Protein AF-A0A848R892-F1 (afdb_monomer)

Sequence (117 aa):
MYKIIQCGCEIIWEPQDRNLGFKIVEEVTGKKGTVDNPVLVTEEEREEIHRLYAERNNDPVEKPKEEVEPNKIEKELEEFKIQSAMAQAEIYEKLESDKLILMSALAESFEANLGGI

Secondary structure (DSSP, 8-state):
-EEEEEETTEEEEEES-TTHHHHHHHHHHSS---SSSPPP--HHHHHHHHHHHHHHTT-------------HHHHHHHHHHHHHHHHHHHHHHHHHHHHHHHHHHHHHHHHHHHS--

pLDDT: mean 76.35, std 14.81, range [42.06, 92.75]

Organism: NCBI:txid2731255

Structure (mmCIF, N/CA/C/O backbone):
data_AF-A0A848R892-F1
#
_entry.id   AF-A0A848R892-F1
#
loop_
_atom_site.group_PDB
_atom_site.id
_atom_site.type_symbol
_atom_site.label_atom_id
_atom_site.label_alt_id
_atom_site.label_comp_id
_atom_site.label_asym_id
_atom_site.label_entity_id
_atom_site.label_seq_id
_atom_site.pdbx_PDB_ins_code
_atom_site.Cartn_x
_atom_site.Cartn_y
_atom_site.Cartn_z
_atom_site.occupancy
_atom_site.B_iso_or_equiv
_atom_site.auth_seq_id
_atom_site.auth_comp_id
_atom_site.auth_asym_id
_atom_site.auth_atom_id
_atom_site.pdbx_PDB_model_num
ATOM 1 N N . MET A 1 1 ? -10.822 -10.456 13.494 1.00 52.94 1 MET A N 1
ATOM 2 C CA . MET A 1 1 ? -11.207 -11.882 13.729 1.00 52.94 1 MET A CA 1
ATOM 3 C C . MET A 1 1 ? -12.602 -12.211 13.152 1.00 52.94 1 MET A C 1
ATOM 5 O O . MET A 1 1 ? -13.524 -11.417 13.316 1.00 52.94 1 MET A O 1
ATOM 9 N N . TYR A 1 2 ? -12.781 -13.363 12.481 1.00 56.62 2 TYR A N 1
ATOM 10 C CA . TYR A 1 2 ? -14.055 -13.783 11.859 1.00 56.62 2 TYR A CA 1
ATOM 11 C C . TYR A 1 2 ? -14.762 -14.880 12.673 1.00 56.62 2 TYR A C 1
ATOM 13 O O . TYR A 1 2 ? -14.120 -15.786 13.201 1.00 56.62 2 TYR A O 1
ATOM 21 N N . LYS A 1 3 ? -16.092 -14.827 12.761 1.00 55.47 3 LYS A N 1
ATOM 22 C CA . LYS A 1 3 ? -16.940 -15.930 13.207 1.00 55.47 3 LYS A CA 1
ATOM 23 C C . LYS A 1 3 ? -17.148 -16.885 12.036 1.00 55.47 3 LYS A C 1
ATOM 25 O O . LYS A 1 3 ? -17.589 -16.470 10.967 1.00 55.47 3 LYS A O 1
ATOM 30 N N . ILE A 1 4 ? -16.847 -18.158 12.266 1.00 61.09 4 ILE A N 1
ATOM 31 C CA . ILE A 1 4 ? -17.140 -19.236 11.325 1.00 61.09 4 ILE A CA 1
ATOM 32 C C . ILE A 1 4 ? -18.572 -19.695 11.593 1.00 61.09 4 ILE A C 1
ATOM 34 O O . ILE A 1 4 ? -18.877 -20.181 12.684 1.00 61.09 4 ILE A O 1
ATOM 38 N N . ILE A 1 5 ? -19.455 -19.516 10.616 1.00 64.44 5 ILE A N 1
ATOM 39 C CA . ILE A 1 5 ? -20.822 -20.033 10.655 1.00 64.44 5 ILE A CA 1
ATOM 40 C C . ILE A 1 5 ? -20.914 -21.132 9.605 1.00 64.44 5 ILE A C 1
ATOM 42 O O . ILE A 1 5 ? -20.732 -20.879 8.417 1.00 64.44 5 ILE A O 1
ATOM 46 N N . GLN A 1 6 ? -21.189 -22.356 10.048 1.00 52.03 6 GLN A N 1
ATOM 47 C CA . GLN A 1 6 ? -21.447 -23.473 9.150 1.00 52.03 6 GLN A CA 1
ATOM 48 C C . GLN A 1 6 ? -22.959 -23.602 8.943 1.00 52.03 6 GLN A C 1
ATOM 50 O O . GLN A 1 6 ? -23.696 -23.868 9.893 1.00 52.03 6 GLN A O 1
ATOM 55 N N . CYS A 1 7 ? -23.425 -23.397 7.711 1.00 60.75 7 CYS A N 1
ATOM 56 C CA . CYS A 1 7 ? -24.819 -23.598 7.319 1.00 60.75 7 CYS A CA 1
ATOM 57 C C . CYS A 1 7 ? -24.857 -24.668 6.220 1.00 60.75 7 CYS A C 1
ATOM 59 O O . CYS A 1 7 ? -24.504 -24.414 5.071 1.00 60.75 7 CYS A O 1
ATOM 61 N N . GLY A 1 8 ? -25.206 -25.907 6.577 1.00 74.88 8 GLY A N 1
ATOM 62 C CA . GLY A 1 8 ? -25.131 -27.034 5.640 1.00 74.88 8 GLY A CA 1
ATOM 63 C C . GLY A 1 8 ? -23.691 -27.326 5.188 1.00 74.88 8 GLY A C 1
ATOM 64 O O . GLY A 1 8 ? -22.824 -27.601 6.020 1.00 74.88 8 GLY A O 1
ATOM 65 N N . CYS A 1 9 ? -23.445 -27.286 3.873 1.00 75.81 9 CYS A N 1
ATOM 66 C CA . CYS A 1 9 ? -22.122 -27.483 3.261 1.00 75.81 9 CYS A CA 1
ATOM 67 C C . CYS A 1 9 ? -21.312 -26.181 3.108 1.00 75.81 9 CYS A C 1
ATOM 69 O O . CYS A 1 9 ? -20.196 -26.223 2.593 1.00 75.81 9 CYS A O 1
ATOM 71 N N . GLU A 1 10 ? -21.855 -25.036 3.525 1.00 53.06 10 GLU A N 1
ATOM 72 C CA . GLU A 1 10 ? -21.235 -23.724 3.337 1.00 53.06 10 GLU A CA 1
ATOM 73 C C . GLU A 1 10 ? -20.553 -23.245 4.625 1.00 53.06 10 GLU A C 1
ATOM 75 O O . GLU A 1 10 ? -21.110 -23.343 5.724 1.00 53.06 10 GLU A O 1
ATOM 80 N N . 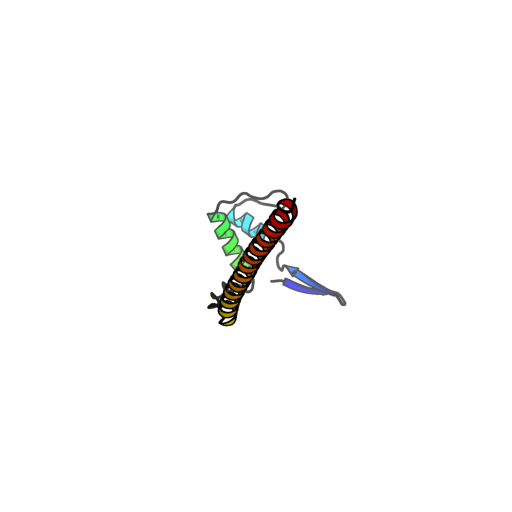ILE A 1 11 ? -19.335 -22.716 4.477 1.00 64.50 11 ILE A N 1
ATOM 81 C CA . ILE A 1 11 ? -18.572 -22.060 5.542 1.00 64.50 11 ILE A CA 1
ATOM 82 C C . ILE A 1 11 ? -18.609 -20.557 5.277 1.00 64.50 11 ILE A C 1
ATOM 84 O O . ILE A 1 11 ? -18.017 -20.078 4.309 1.00 64.50 11 ILE A O 1
ATOM 88 N N . ILE A 1 12 ? -19.296 -19.817 6.144 1.00 62.84 12 ILE A N 1
ATOM 89 C CA . ILE A 1 12 ? -19.421 -18.362 6.060 1.00 62.84 12 ILE A CA 1
ATOM 90 C C . ILE A 1 12 ? -18.482 -17.731 7.088 1.00 62.84 12 ILE A C 1
ATOM 92 O O . ILE A 1 12 ? -18.510 -18.079 8.271 1.00 62.84 12 ILE A O 1
ATOM 96 N N . TRP A 1 13 ? -17.660 -16.791 6.624 1.00 57.78 13 TRP A N 1
ATOM 97 C CA . TRP A 1 13 ? -16.746 -16.002 7.444 1.00 57.78 13 TRP A CA 1
ATOM 98 C C . TRP A 1 13 ? -17.364 -14.624 7.675 1.00 57.78 13 TRP A C 1
ATOM 100 O O . TRP A 1 13 ? -17.440 -13.817 6.752 1.00 57.78 13 TRP A O 1
ATOM 110 N N . GLU A 1 14 ? -17.819 -14.338 8.893 1.00 57.28 14 GLU A N 1
ATOM 111 C CA . GLU A 1 14 ? -18.404 -13.033 9.224 1.00 57.28 14 GLU A CA 1
ATOM 112 C C . GLU A 1 14 ? -17.522 -12.261 10.208 1.00 57.28 14 GLU A C 1
ATOM 114 O O . GLU A 1 14 ? -17.047 -12.856 11.171 1.00 57.28 14 GLU A O 1
ATOM 119 N N . PRO A 1 15 ? -17.296 -10.947 10.035 1.00 61.31 15 PRO A N 1
ATOM 120 C CA . PRO A 1 15 ? -16.625 -10.144 11.056 1.00 61.31 15 PRO A CA 1
ATOM 121 C C . PRO A 1 15 ? -17.384 -10.248 12.385 1.00 61.31 15 PRO A C 1
ATOM 123 O O . PRO A 1 15 ? -18.611 -10.133 12.391 1.00 61.31 15 PRO A O 1
ATOM 126 N N . GLN A 1 16 ? -16.678 -10.456 13.503 1.00 62.22 16 GLN A N 1
ATOM 127 C CA . GLN A 1 16 ? -17.328 -10.615 14.814 1.00 62.22 16 GLN A CA 1
ATOM 128 C C . GLN A 1 16 ? -18.140 -9.381 15.245 1.00 62.22 16 GLN A C 1
ATOM 130 O O . GLN A 1 16 ? -19.204 -9.544 15.839 1.00 62.22 16 GLN A O 1
ATOM 135 N N . ASP A 1 17 ? -17.695 -8.167 14.904 1.00 70.50 17 ASP A N 1
ATOM 136 C CA . ASP A 1 17 ? -18.483 -6.941 15.071 1.00 70.50 17 ASP A CA 1
ATOM 137 C C . ASP A 1 17 ? -18.351 -6.043 13.833 1.00 70.50 17 ASP A C 1
ATOM 139 O O . ASP A 1 17 ? -17.384 -5.301 13.659 1.00 70.50 17 ASP A O 1
ATOM 143 N N . ARG A 1 18 ? -19.365 -6.099 12.961 1.00 66.81 18 ARG A N 1
ATOM 144 C CA . ARG A 1 18 ? -19.455 -5.277 11.741 1.00 66.81 18 ARG A CA 1
ATOM 145 C C . ARG A 1 18 ? -19.538 -3.771 12.031 1.00 66.81 18 ARG A C 1
ATOM 147 O O . ARG A 1 18 ? -19.291 -2.976 11.132 1.00 66.81 18 ARG A O 1
ATOM 154 N N . ASN A 1 19 ? -19.868 -3.383 13.265 1.00 77.25 19 ASN A N 1
ATOM 155 C CA . ASN A 1 19 ? -20.072 -1.995 13.674 1.00 77.25 19 ASN A CA 1
ATOM 156 C C . ASN A 1 19 ? -18.990 -1.482 14.634 1.00 77.25 19 ASN A C 1
ATOM 158 O O . ASN A 1 19 ? -19.121 -0.367 15.139 1.00 77.25 19 ASN A O 1
ATOM 162 N N . LEU A 1 20 ? -17.926 -2.256 14.886 1.00 80.38 20 LEU A N 1
ATOM 163 C CA . LEU A 1 20 ? -16.864 -1.870 15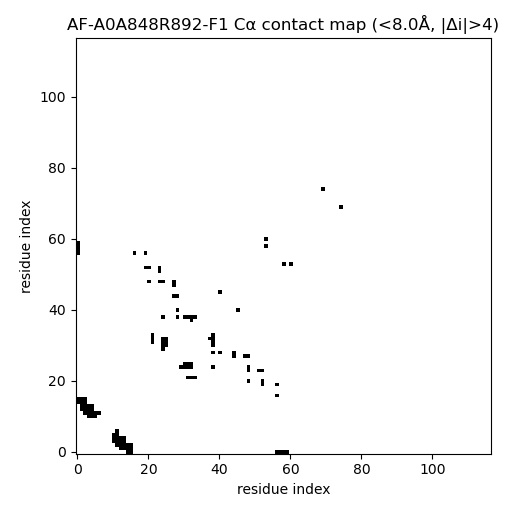.818 1.00 80.38 20 LEU A CA 1
ATOM 164 C C . LEU A 1 20 ? -16.240 -0.521 15.445 1.00 80.38 20 L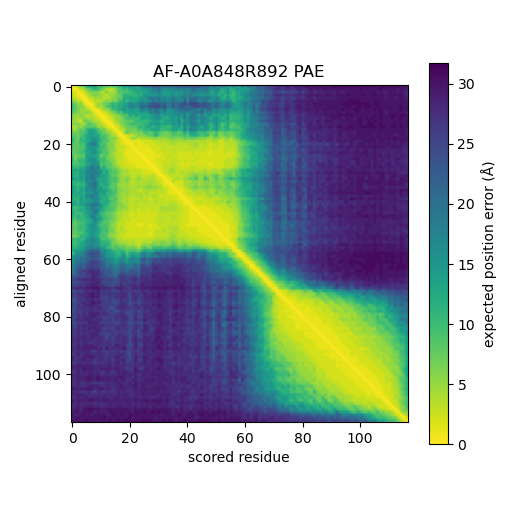EU A C 1
ATOM 166 O O . LEU A 1 20 ? -16.093 0.347 16.301 1.00 80.38 20 LEU A O 1
ATOM 170 N N . GLY A 1 21 ? -15.946 -0.323 14.157 1.00 80.12 21 GLY A N 1
ATOM 171 C CA . GLY A 1 21 ? -15.384 0.931 13.652 1.00 80.12 21 GLY A CA 1
ATOM 172 C C . GLY A 1 21 ? -16.302 2.126 13.910 1.00 80.12 21 GLY A C 1
ATOM 173 O O . GLY A 1 21 ? -15.855 3.133 14.446 1.00 80.12 21 GLY A O 1
ATOM 174 N N . PHE A 1 22 ? -17.601 1.995 13.623 1.00 83.69 22 PHE A N 1
ATOM 175 C CA . PHE A 1 22 ? -18.569 3.071 13.861 1.00 83.69 22 PHE A CA 1
ATOM 176 C C . PHE A 1 22 ? -18.714 3.417 15.344 1.00 83.69 22 PHE A C 1
ATOM 178 O O . PHE A 1 22 ? -18.775 4.594 15.679 1.00 83.69 22 PHE A O 1
ATOM 185 N N . LYS A 1 23 ? -18.715 2.415 16.232 1.00 84.06 23 LYS A N 1
ATOM 186 C CA . LYS A 1 23 ? -18.780 2.642 17.684 1.00 84.06 23 LYS A CA 1
ATOM 187 C C . LYS A 1 23 ? -17.551 3.385 18.204 1.00 84.06 23 LYS A C 1
ATOM 189 O O . LYS A 1 23 ? -17.694 4.281 19.021 1.00 84.06 23 LYS A O 1
ATOM 194 N N . ILE A 1 24 ? -16.360 3.022 17.727 1.00 87.38 24 ILE A N 1
ATOM 195 C CA . ILE A 1 24 ? -15.108 3.669 18.142 1.00 87.38 24 ILE A CA 1
ATOM 196 C C . ILE A 1 24 ? -15.047 5.106 17.619 1.00 87.38 24 ILE A C 1
ATOM 198 O O . ILE A 1 24 ? -14.693 6.011 18.364 1.00 87.38 24 ILE A O 1
ATOM 202 N N . VAL A 1 25 ? -15.448 5.337 16.366 1.00 85.88 25 VAL A N 1
ATOM 203 C CA . VAL A 1 25 ? -15.546 6.695 15.808 1.00 85.88 25 VAL A CA 1
ATOM 204 C C . VAL A 1 25 ? -16.542 7.536 16.608 1.00 85.88 25 VAL A C 1
ATOM 206 O O . VAL A 1 25 ? -16.235 8.677 16.941 1.00 85.88 25 VAL A O 1
ATOM 209 N N . GLU A 1 26 ? -17.707 6.988 16.956 1.00 89.19 26 GLU A N 1
ATOM 210 C CA . GLU A 1 26 ? -18.706 7.678 17.783 1.00 89.19 26 GLU A CA 1
ATOM 211 C C . GLU A 1 26 ? -18.184 7.971 19.198 1.00 89.19 26 GLU A C 1
ATOM 213 O O . GLU A 1 26 ? -18.442 9.049 19.724 1.00 89.19 26 GLU A O 1
ATOM 218 N N . GLU A 1 27 ? -17.402 7.068 19.791 1.00 87.00 27 GLU A N 1
ATOM 219 C CA . GLU A 1 27 ? -16.785 7.252 21.110 1.00 87.00 27 GLU A CA 1
ATOM 220 C C . GLU A 1 27 ? -15.713 8.348 21.121 1.00 87.00 27 GLU A C 1
ATOM 222 O O . GLU A 1 27 ? -15.689 9.163 22.041 1.00 87.00 27 GLU A O 1
ATOM 227 N N . VAL A 1 28 ? -14.857 8.396 20.097 1.00 88.81 28 VAL A N 1
ATOM 228 C CA . VAL A 1 28 ? -13.758 9.372 20.016 1.00 88.81 28 VAL A CA 1
ATOM 229 C C . VAL A 1 28 ? -14.265 10.750 19.594 1.00 88.81 28 VAL A C 1
ATOM 231 O O . VAL A 1 28 ? -13.890 11.759 20.181 1.00 88.81 28 VAL A O 1
ATOM 234 N N . THR A 1 29 ? -15.147 10.804 18.596 1.00 86.44 29 THR A N 1
ATOM 235 C CA . THR A 1 29 ? -15.585 12.071 17.98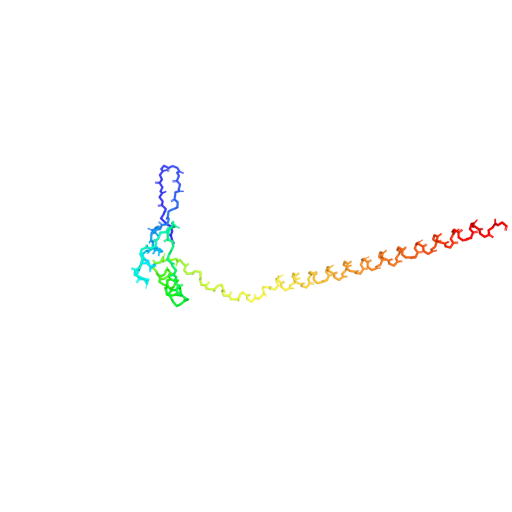3 1.00 86.44 29 THR A CA 1
ATOM 236 C C . THR A 1 29 ? -16.887 12.616 18.575 1.00 86.44 29 THR A C 1
ATOM 238 O O . THR A 1 29 ? -17.277 13.751 18.287 1.00 86.44 29 THR A O 1
ATOM 241 N N . GLY A 1 30 ? -17.623 11.798 19.338 1.00 87.19 30 GLY A N 1
ATOM 242 C CA . GLY A 1 30 ? -18.973 12.104 19.822 1.00 87.19 30 GLY A CA 1
ATOM 243 C C . GLY A 1 30 ? -20.035 12.187 18.718 1.00 87.19 30 GLY A C 1
ATOM 244 O O . GLY A 1 30 ? -21.161 12.615 18.979 1.00 87.19 30 GLY A O 1
ATOM 245 N N . LYS A 1 31 ? -19.692 11.836 17.471 1.00 87.00 31 LYS A N 1
ATOM 246 C CA . LYS A 1 31 ? -20.558 11.986 16.297 1.00 87.00 31 LYS A CA 1
ATOM 247 C C . LYS A 1 31 ? -20.837 10.637 15.660 1.00 87.00 31 LYS A C 1
ATOM 249 O O . LYS A 1 31 ? -19.940 9.843 15.392 1.00 87.00 31 LYS A O 1
ATOM 254 N N . LYS A 1 32 ? -22.104 10.418 15.324 1.00 83.81 32 LYS A N 1
ATOM 255 C CA . LYS A 1 32 ? -22.535 9.216 14.619 1.00 83.81 32 LYS A CA 1
ATOM 256 C C . LYS A 1 32 ? -22.253 9.344 13.122 1.00 83.81 32 LYS A C 1
ATOM 258 O O . LYS A 1 32 ? -23.034 9.949 12.389 1.00 83.81 32 LYS A O 1
ATOM 263 N N . GLY A 1 33 ? -21.129 8.784 12.688 1.00 75.75 33 GLY A N 1
ATOM 264 C CA . GLY A 1 33 ? -20.790 8.640 11.274 1.00 75.75 33 GLY A CA 1
ATOM 265 C C . GLY A 1 33 ? -21.460 7.425 10.643 1.00 75.75 33 GLY A C 1
ATOM 266 O O . GLY A 1 33 ? -21.624 6.389 11.287 1.00 75.75 33 GLY A O 1
ATOM 267 N N . THR A 1 34 ? -21.830 7.539 9.374 1.00 79.00 34 THR A N 1
ATOM 268 C CA . THR A 1 34 ? -22.254 6.407 8.538 1.00 79.00 34 THR A CA 1
ATOM 269 C C . THR A 1 34 ? -21.411 6.369 7.268 1.00 79.00 34 THR A C 1
ATOM 271 O O . THR A 1 34 ? -20.660 7.301 6.991 1.00 79.00 34 T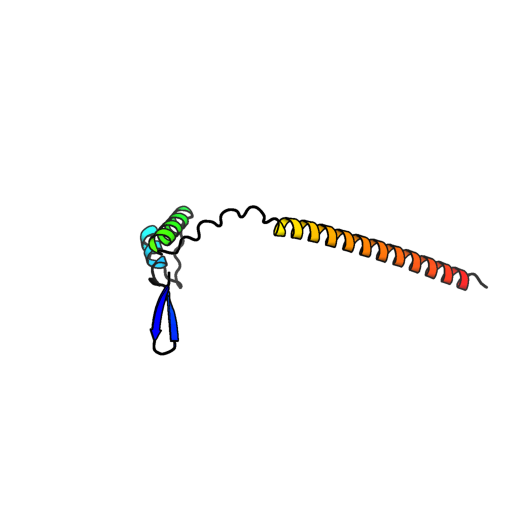HR A O 1
ATOM 274 N N . VAL A 1 35 ? -21.524 5.296 6.480 1.00 78.62 35 VAL A N 1
ATOM 275 C CA . VAL A 1 35 ? -20.847 5.212 5.170 1.00 78.62 35 VAL A CA 1
ATOM 276 C C . VAL A 1 35 ? -21.270 6.371 4.260 1.00 78.62 35 VAL A C 1
ATOM 278 O O . VAL A 1 35 ? -20.428 6.972 3.602 1.00 78.62 35 VAL A O 1
ATOM 281 N N . ASP A 1 36 ? -22.557 6.723 4.280 1.00 83.00 36 ASP A N 1
ATOM 282 C CA . ASP A 1 36 ? -23.116 7.802 3.458 1.00 83.00 36 ASP A CA 1
ATOM 283 C C . ASP A 1 36 ? -22.825 9.204 4.020 1.00 83.00 36 ASP A C 1
ATOM 285 O O . ASP A 1 36 ? -22.918 10.195 3.298 1.00 83.00 36 ASP A O 1
ATOM 289 N N . ASN A 1 37 ? -22.487 9.301 5.310 1.00 83.94 37 ASN A N 1
ATOM 290 C CA . ASN A 1 37 ? -22.184 10.555 5.992 1.00 83.94 37 ASN A CA 1
ATOM 291 C C . ASN A 1 37 ? -20.962 10.387 6.917 1.00 83.94 37 ASN A C 1
ATOM 293 O O . ASN A 1 37 ? -21.126 10.148 8.123 1.00 83.94 37 ASN A O 1
ATOM 297 N N . PRO A 1 38 ? -19.739 10.464 6.362 1.00 85.25 38 PRO A N 1
ATOM 298 C CA . PRO A 1 38 ? -18.514 10.271 7.125 1.00 85.25 38 PRO A CA 1
ATOM 299 C C . PRO A 1 38 ? -18.249 11.439 8.081 1.00 85.25 38 PRO A C 1
ATOM 301 O O . PRO A 1 38 ? -18.549 12.598 7.791 1.00 85.25 38 PRO A O 1
ATOM 304 N N . VAL A 1 39 ? -17.641 11.135 9.229 1.00 87.62 39 VAL A N 1
ATOM 305 C CA . VAL A 1 39 ? -17.198 12.144 10.200 1.00 87.62 39 VAL A CA 1
ATOM 306 C C . VAL A 1 39 ? -15.774 12.563 9.856 1.00 87.62 39 VAL A C 1
ATOM 308 O O . VAL A 1 39 ? -14.899 11.717 9.690 1.00 87.62 39 VAL A O 1
ATOM 311 N N . LEU A 1 40 ? -15.545 13.873 9.752 1.00 88.44 40 LEU A N 1
ATOM 312 C CA . LEU A 1 40 ? -14.199 14.432 9.649 1.00 88.44 40 LEU A CA 1
ATOM 313 C C . LEU A 1 40 ? -13.534 14.390 11.025 1.00 88.44 40 LEU A C 1
ATOM 315 O O . LEU A 1 40 ? -14.127 14.865 11.996 1.00 88.44 40 LEU A O 1
ATOM 319 N N . VAL A 1 41 ? -12.324 13.838 11.072 1.00 88.00 41 VAL A N 1
ATOM 320 C CA . VAL A 1 41 ? -11.524 13.652 12.289 1.00 88.00 41 VAL A CA 1
ATOM 321 C C . VAL A 1 41 ? -10.179 14.357 12.155 1.00 88.00 41 VAL A C 1
ATOM 323 O O . VAL A 1 41 ? -9.688 14.530 11.036 1.00 88.00 41 VAL A O 1
ATOM 326 N N . THR A 1 42 ? -9.592 14.777 13.273 1.00 90.69 42 THR A N 1
ATOM 327 C CA . THR A 1 42 ? -8.202 15.263 13.306 1.00 90.69 42 THR A CA 1
ATOM 328 C C . THR A 1 42 ? -7.210 14.096 13.272 1.00 90.69 42 THR A C 1
ATOM 330 O O . THR A 1 42 ? -7.603 12.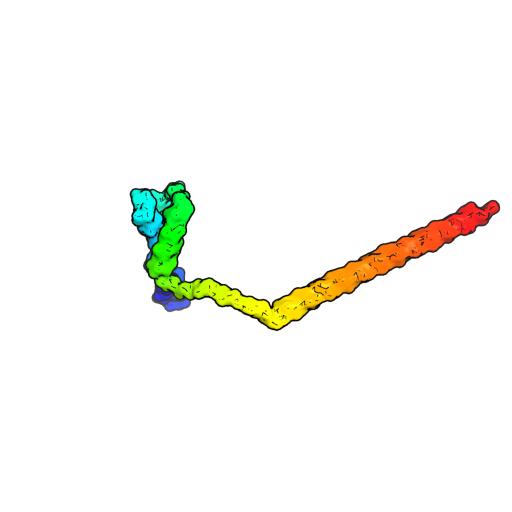933 13.399 1.00 90.69 42 THR A O 1
ATOM 333 N N . GLU A 1 43 ? -5.915 14.376 13.090 1.00 86.75 43 GLU A N 1
ATOM 334 C CA . GLU A 1 43 ? -4.890 13.320 13.110 1.00 86.75 43 GLU A CA 1
ATOM 335 C C . GLU A 1 43 ? -4.804 12.636 14.484 1.00 86.75 43 GLU A C 1
ATOM 337 O O . GLU A 1 43 ? -4.661 11.418 14.551 1.00 86.75 43 GLU A O 1
ATOM 342 N N . GLU A 1 44 ? -4.993 13.375 15.579 1.00 87.94 44 GLU A N 1
ATOM 343 C CA . GLU A 1 44 ? -4.985 12.814 16.935 1.00 87.94 44 GLU A CA 1
ATOM 344 C C . GLU A 1 44 ? -6.180 11.878 17.171 1.00 87.94 44 GLU A C 1
ATOM 346 O O . GLU A 1 44 ? -6.029 10.779 17.707 1.00 87.94 44 GLU A O 1
ATOM 351 N N . GLU A 1 45 ? -7.377 12.282 16.732 1.00 88.50 45 GLU A N 1
ATOM 352 C CA . GLU A 1 45 ? -8.580 11.444 16.802 1.00 88.50 45 GLU A CA 1
ATOM 353 C C . GLU A 1 45 ? -8.430 10.193 15.929 1.00 88.50 45 GLU A C 1
ATOM 355 O O . GLU A 1 45 ? -8.842 9.099 16.317 1.00 88.50 45 GLU A O 1
ATOM 360 N N . ARG A 1 46 ? -7.801 10.333 14.758 1.00 86.31 46 ARG A N 1
ATOM 361 C CA . ARG A 1 46 ? -7.502 9.217 13.862 1.00 86.31 46 ARG A CA 1
ATOM 362 C C . ARG A 1 46 ? -6.564 8.202 14.519 1.00 86.31 46 ARG A C 1
ATOM 364 O O . ARG A 1 46 ? -6.845 7.003 14.450 1.00 86.31 46 ARG A O 1
ATOM 371 N N . GLU A 1 47 ? -5.474 8.645 15.140 1.00 86.56 47 GLU A N 1
ATOM 372 C CA . GLU A 1 47 ? -4.544 7.761 15.858 1.00 86.56 47 GLU A CA 1
ATOM 373 C C . GLU A 1 47 ? -5.237 7.016 17.006 1.00 86.56 47 GLU A C 1
ATOM 375 O O . GLU A 1 47 ? -5.077 5.800 17.147 1.00 86.56 47 GLU A O 1
ATOM 380 N N . GLU A 1 48 ? -6.074 7.717 17.772 1.00 88.81 48 GLU A N 1
ATOM 381 C CA . GLU A 1 48 ? -6.860 7.133 18.860 1.00 88.81 48 GLU A CA 1
ATOM 382 C C . GLU A 1 48 ? -7.839 6.063 18.352 1.00 88.81 48 GLU A C 1
ATOM 384 O O . GLU A 1 48 ? -7.893 4.954 18.891 1.00 88.81 48 GLU A O 1
ATOM 389 N N . ILE A 1 49 ? -8.568 6.352 17.267 1.00 87.38 49 ILE A N 1
ATOM 390 C CA . ILE A 1 49 ? -9.477 5.395 16.622 1.00 87.38 49 ILE A CA 1
ATOM 391 C C . ILE A 1 49 ? -8.708 4.150 16.172 1.00 87.38 49 ILE A C 1
ATOM 393 O O . ILE A 1 49 ? -9.164 3.031 16.415 1.00 87.38 49 ILE A O 1
ATOM 397 N N . HIS A 1 50 ? -7.538 4.317 15.548 1.00 83.62 50 HIS A N 1
ATOM 398 C CA . HIS A 1 50 ? -6.706 3.193 15.115 1.00 83.62 50 HIS A CA 1
ATOM 399 C C . HIS A 1 50 ? -6.230 2.335 16.294 1.00 83.62 50 HIS A C 1
ATOM 401 O O . HIS A 1 50 ? -6.307 1.106 16.210 1.00 83.62 50 HIS A O 1
ATOM 407 N N . ARG A 1 51 ? -5.793 2.953 17.399 1.00 84.94 51 ARG A N 1
ATOM 408 C CA . ARG A 1 51 ? -5.374 2.238 18.614 1.00 84.94 51 ARG A CA 1
ATOM 409 C C . ARG A 1 51 ? -6.524 1.435 19.216 1.00 84.94 51 ARG A C 1
ATOM 411 O O . ARG A 1 51 ? -6.392 0.230 19.420 1.00 84.94 51 ARG A O 1
ATOM 418 N N . LEU A 1 52 ? -7.669 2.079 19.443 1.00 85.69 52 LEU A N 1
ATOM 419 C CA . LEU A 1 52 ? -8.852 1.432 20.017 1.00 85.69 52 LEU A CA 1
ATOM 420 C C . LEU A 1 52 ? -9.389 0.322 19.112 1.00 85.69 52 LEU A C 1
ATOM 422 O O . LEU A 1 52 ? -9.867 -0.703 19.603 1.00 85.69 52 LEU A O 1
ATOM 426 N N . TYR A 1 53 ? -9.299 0.499 17.792 1.00 82.44 53 TYR A N 1
ATOM 427 C CA . TYR A 1 53 ? -9.686 -0.534 16.841 1.00 82.44 53 TYR A CA 1
ATOM 428 C C . TYR A 1 53 ? -8.757 -1.744 16.949 1.00 82.44 53 TYR A C 1
ATOM 430 O O . TYR A 1 53 ? -9.249 -2.861 17.075 1.00 82.44 53 TYR A O 1
ATOM 438 N N . ALA A 1 54 ? -7.438 -1.544 16.994 1.00 76.75 54 ALA A N 1
ATOM 439 C CA . ALA A 1 54 ? -6.473 -2.631 17.160 1.00 76.75 54 ALA A CA 1
ATOM 440 C C . ALA A 1 54 ? -6.661 -3.400 18.484 1.00 76.75 54 ALA A C 1
ATOM 442 O O . ALA A 1 54 ? -6.654 -4.630 18.483 1.00 76.75 54 ALA A O 1
ATOM 443 N N . GLU A 1 55 ? -6.894 -2.697 19.598 1.00 78.62 55 GLU A N 1
ATOM 444 C CA . GLU A 1 55 ? -7.118 -3.308 20.917 1.00 78.62 55 GLU A CA 1
ATOM 445 C C . GLU A 1 55 ? -8.420 -4.119 20.981 1.00 78.62 55 GLU A C 1
ATOM 447 O O . GLU A 1 55 ? -8.453 -5.232 21.510 1.00 78.62 55 GLU A O 1
ATOM 452 N N . ARG A 1 56 ? -9.517 -3.571 20.447 1.00 76.00 56 ARG A N 1
ATOM 453 C CA . ARG A 1 56 ? -10.860 -4.148 20.616 1.00 76.00 56 ARG A CA 1
ATOM 454 C C . ARG A 1 56 ? -11.223 -5.163 19.544 1.00 76.00 56 ARG A C 1
ATOM 456 O O . ARG A 1 56 ? -12.028 -6.055 19.811 1.00 76.00 56 ARG A O 1
ATOM 463 N N . ASN A 1 57 ? -10.630 -5.068 18.353 1.00 71.06 57 ASN A N 1
ATOM 464 C CA . ASN A 1 57 ? -10.918 -5.996 17.260 1.00 71.06 57 ASN A CA 1
ATOM 465 C C . ASN A 1 57 ? -10.389 -7.414 17.541 1.00 71.06 57 ASN A C 1
ATOM 467 O O . ASN A 1 57 ? -10.718 -8.332 16.786 1.00 71.06 57 ASN A O 1
ATOM 471 N N . ASN A 1 58 ? -9.591 -7.604 18.612 1.00 60.38 58 ASN A N 1
ATOM 472 C CA . ASN A 1 58 ? -8.873 -8.851 18.910 1.00 60.38 58 ASN A CA 1
ATOM 473 C C . ASN A 1 58 ? -8.296 -9.461 17.625 1.00 60.38 58 ASN A C 1
ATOM 475 O O . ASN A 1 58 ? -8.341 -10.678 17.419 1.00 60.38 58 ASN A O 1
ATOM 479 N N . ASP A 1 59 ? -7.836 -8.609 16.702 1.00 52.38 59 ASP A N 1
ATOM 480 C CA . ASP A 1 59 ? -7.119 -9.126 15.560 1.00 52.38 59 ASP A CA 1
ATOM 481 C C . ASP A 1 59 ? -5.872 -9.795 16.123 1.00 52.38 59 ASP A C 1
ATOM 483 O O . ASP A 1 59 ? -5.290 -9.282 17.088 1.00 52.38 59 ASP A O 1
ATOM 487 N N . PRO A 1 60 ? -5.459 -10.956 15.587 1.00 46.75 60 PRO A N 1
ATOM 488 C CA . PRO A 1 60 ? -4.084 -11.354 15.780 1.00 46.75 60 PRO A CA 1
ATOM 489 C C . PRO A 1 60 ? -3.284 -10.148 15.313 1.00 46.75 60 PRO A C 1
ATOM 491 O O . PRO A 1 60 ? -3.340 -9.799 14.137 1.00 46.75 60 PRO A O 1
ATOM 494 N N . VAL A 1 61 ? -2.664 -9.445 16.263 1.00 49.31 61 VAL A N 1
ATOM 495 C CA . VAL A 1 61 ? -1.756 -8.354 15.961 1.00 49.31 61 VAL A CA 1
ATOM 496 C C . VAL A 1 61 ? -0.793 -8.990 14.976 1.00 49.31 61 VAL A C 1
ATOM 498 O O . VAL A 1 61 ? -0.015 -9.868 15.365 1.00 49.31 61 VAL A O 1
ATOM 501 N N . GLU A 1 62 ? -0.894 -8.636 13.692 1.00 46.59 62 GLU A N 1
ATOM 502 C CA . GLU A 1 62 ? 0.258 -8.745 12.823 1.00 46.59 62 GLU A CA 1
ATOM 503 C C . GLU A 1 62 ? 1.257 -7.871 13.553 1.00 46.59 62 GLU A C 1
ATOM 505 O O . GLU A 1 62 ? 1.188 -6.640 13.513 1.00 46.59 62 GLU A O 1
ATOM 510 N N . LYS A 1 63 ? 2.104 -8.527 14.359 1.00 48.69 63 LYS A N 1
ATOM 511 C CA . LYS A 1 63 ? 3.297 -7.904 14.896 1.00 48.69 63 LYS A CA 1
ATOM 512 C C . LYS A 1 63 ? 3.871 -7.159 13.700 1.00 48.69 63 LYS A C 1
ATOM 514 O O . LYS A 1 63 ? 3.916 -7.787 12.632 1.00 48.69 63 LYS A O 1
ATOM 519 N N . PRO A 1 64 ? 4.209 -5.861 13.831 1.00 45.44 64 PRO A N 1
ATOM 520 C CA . PRO A 1 64 ? 4.863 -5.147 12.744 1.00 45.44 64 PRO A CA 1
ATOM 521 C C . PRO A 1 64 ? 5.903 -6.110 12.208 1.00 45.44 64 PRO A C 1
ATOM 523 O O . PRO A 1 64 ? 6.657 -6.639 13.030 1.00 45.44 64 PRO A O 1
ATOM 526 N N . LYS A 1 65 ? 5.781 -6.482 10.920 1.00 50.34 65 LYS A N 1
ATOM 527 C CA . LYS A 1 65 ? 6.658 -7.475 10.298 1.00 50.34 65 LYS A CA 1
ATOM 528 C C . LYS A 1 65 ? 8.041 -7.100 10.776 1.00 50.34 65 LYS A C 1
ATOM 530 O O . LYS A 1 65 ? 8.488 -5.994 10.479 1.00 50.34 65 LYS A O 1
ATOM 535 N N . GLU A 1 66 ? 8.602 -7.954 11.631 1.00 42.06 66 GLU A N 1
ATOM 536 C CA . GLU A 1 66 ? 9.974 -7.837 12.092 1.00 42.06 66 GLU A CA 1
ATOM 537 C C . GLU A 1 66 ? 10.743 -7.515 10.821 1.00 42.06 66 GLU A C 1
ATOM 539 O O . GLU A 1 66 ? 10.503 -8.216 9.832 1.00 42.06 66 GLU A O 1
ATOM 544 N N . GLU A 1 67 ? 11.462 -6.384 10.778 1.00 46.50 67 GLU A N 1
ATOM 545 C CA . GLU A 1 67 ? 12.242 -6.010 9.600 1.00 46.50 67 GLU A CA 1
ATOM 546 C C . GLU A 1 67 ? 13.009 -7.263 9.217 1.00 46.50 67 GLU A C 1
ATOM 548 O O . GLU A 1 67 ? 13.898 -7.705 9.946 1.00 46.50 67 GLU A O 1
ATOM 553 N N . VAL A 1 68 ? 12.539 -7.930 8.163 1.00 51.06 68 VAL A N 1
ATOM 554 C CA . VAL A 1 68 ? 13.119 -9.189 7.746 1.00 51.06 68 VAL A CA 1
ATOM 555 C C . VAL A 1 68 ? 14.458 -8.722 7.235 1.00 51.06 68 VAL A C 1
ATOM 557 O O . VAL A 1 68 ? 14.501 -8.033 6.21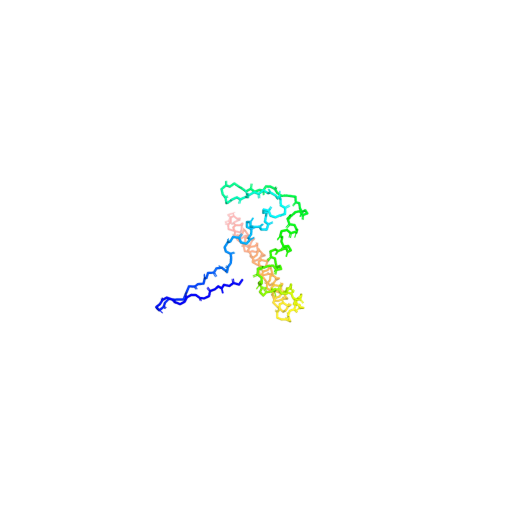5 1.00 51.06 68 VAL A O 1
ATOM 560 N N . GLU A 1 69 ? 15.523 -8.983 7.999 1.00 57.19 69 GLU A N 1
ATOM 561 C CA . GLU A 1 69 ? 16.883 -8.802 7.508 1.00 57.19 69 GLU A CA 1
ATOM 562 C C . GLU A 1 69 ? 16.883 -9.312 6.070 1.00 57.19 69 GLU A C 1
ATOM 564 O O . GLU A 1 69 ? 16.383 -10.426 5.860 1.00 57.19 69 GLU A O 1
ATOM 569 N N . PRO A 1 70 ? 17.332 -8.505 5.088 1.00 49.31 70 PRO A N 1
ATOM 570 C CA . PRO A 1 70 ? 17.154 -8.828 3.684 1.00 49.31 70 PRO A CA 1
ATOM 571 C C . PRO A 1 70 ? 17.652 -10.249 3.486 1.00 49.31 70 PRO A C 1
ATOM 573 O O . PRO A 1 70 ? 18.833 -10.551 3.695 1.00 49.31 70 PRO A O 1
ATOM 576 N N . ASN A 1 71 ? 16.709 -11.146 3.198 1.00 59.47 71 ASN A N 1
ATOM 577 C CA . ASN A 1 71 ? 17.000 -12.563 3.095 1.00 59.47 71 ASN A CA 1
ATOM 578 C C . ASN A 1 71 ? 18.108 -12.674 2.043 1.00 59.47 71 ASN A C 1
ATOM 580 O O . ASN A 1 71 ? 18.044 -11.975 1.035 1.00 59.47 71 ASN A O 1
ATOM 584 N N . LYS A 1 72 ? 19.133 -13.517 2.234 1.00 65.69 72 LYS A N 1
ATOM 585 C CA . LYS A 1 72 ? 20.247 -13.658 1.262 1.00 65.69 72 LYS A CA 1
ATOM 586 C C . LYS A 1 72 ? 19.772 -13.717 -0.199 1.00 65.69 72 LYS A C 1
ATOM 588 O O . LYS A 1 72 ? 20.410 -13.159 -1.080 1.00 65.69 72 LYS A O 1
ATOM 593 N N . ILE A 1 73 ? 18.607 -14.327 -0.408 1.00 67.06 73 ILE A N 1
ATOM 594 C CA . ILE A 1 73 ? 17.899 -14.455 -1.682 1.00 67.06 73 ILE A CA 1
ATOM 595 C C . ILE A 1 73 ? 17.490 -13.097 -2.286 1.00 67.06 73 ILE A C 1
ATOM 597 O O . ILE A 1 73 ? 17.603 -12.918 -3.492 1.00 67.06 73 ILE A O 1
ATOM 601 N N . GLU A 1 74 ? 17.024 -12.133 -1.489 1.00 69.75 74 GLU A N 1
ATOM 602 C CA . GLU A 1 74 ? 16.663 -10.791 -1.970 1.00 69.75 74 GLU A CA 1
ATOM 603 C C . GLU A 1 74 ? 17.896 -10.004 -2.409 1.00 69.75 74 GLU A C 1
ATOM 605 O O . GLU A 1 74 ? 17.871 -9.375 -3.465 1.00 69.75 74 GLU A O 1
ATOM 610 N N . LYS A 1 75 ? 18.998 -10.119 -1.660 1.00 74.19 75 LYS A N 1
ATOM 611 C CA . LYS A 1 75 ? 20.275 -9.505 -2.035 1.00 74.19 75 LYS A CA 1
ATOM 612 C C . LYS A 1 75 ? 20.852 -10.124 -3.312 1.00 74.19 75 LYS A C 1
ATOM 614 O O . LYS A 1 75 ? 21.251 -9.398 -4.216 1.00 74.19 75 LYS A O 1
ATOM 619 N N . GLU A 1 76 ? 20.839 -11.452 -3.421 1.00 76.50 76 GLU A N 1
ATOM 620 C CA . GLU A 1 76 ? 21.260 -12.164 -4.636 1.00 76.50 76 GLU A CA 1
ATOM 621 C C . GLU A 1 76 ? 20.369 -11.814 -5.842 1.00 76.50 76 GLU A C 1
ATOM 623 O O . GLU A 1 76 ? 20.862 -11.658 -6.959 1.00 76.50 76 GLU A O 1
ATOM 628 N N . LEU A 1 77 ? 19.062 -11.624 -5.630 1.00 81.81 77 LEU A N 1
ATOM 629 C CA . LEU A 1 77 ? 18.133 -11.196 -6.676 1.00 81.81 77 LEU A CA 1
ATOM 630 C C . LEU A 1 77 ? 18.405 -9.758 -7.136 1.00 81.81 77 LEU A C 1
ATOM 632 O O . LEU A 1 77 ? 18.281 -9.456 -8.323 1.00 81.81 77 LEU A O 1
ATOM 636 N N . GLU A 1 78 ? 18.748 -8.864 -6.214 1.00 81.81 78 GLU A N 1
ATOM 637 C CA . GLU A 1 78 ? 19.096 -7.480 -6.528 1.00 81.81 78 GLU A CA 1
ATOM 638 C C . GLU A 1 78 ? 20.426 -7.396 -7.289 1.00 81.81 78 GLU A C 1
ATOM 640 O O . GLU A 1 78 ? 20.491 -6.755 -8.340 1.00 81.81 78 GLU A O 1
ATOM 645 N N . GLU A 1 79 ? 21.444 -8.142 -6.851 1.00 82.50 79 GLU A N 1
ATOM 646 C CA . GLU A 1 79 ? 22.715 -8.287 -7.570 1.00 82.50 79 GLU A CA 1
ATOM 647 C C . GLU A 1 79 ? 22.505 -8.866 -8.981 1.00 82.50 79 GLU A C 1
ATOM 649 O O . GLU A 1 79 ? 23.053 -8.343 -9.956 1.00 82.50 79 GLU A O 1
ATOM 654 N N . PHE A 1 80 ? 21.647 -9.881 -9.128 1.00 87.44 80 PHE A N 1
ATOM 655 C CA . PHE A 1 80 ? 21.300 -10.454 -10.431 1.00 87.44 80 PHE A CA 1
ATOM 656 C C . PHE A 1 80 ? 20.597 -9.447 -11.352 1.00 87.44 80 PHE A C 1
ATOM 658 O O . PHE A 1 80 ? 20.922 -9.358 -12.537 1.00 87.44 80 PHE A O 1
ATOM 665 N N . LYS A 1 81 ? 19.654 -8.651 -10.829 1.00 88.81 81 LYS A N 1
ATOM 666 C CA . LYS A 1 81 ? 18.969 -7.604 -11.609 1.00 88.81 81 LYS A CA 1
ATOM 667 C C . LYS A 1 81 ? 19.947 -6.553 -12.122 1.00 88.81 81 LYS A C 1
ATOM 669 O O . LYS A 1 81 ? 19.849 -6.157 -13.283 1.00 88.81 81 LYS A O 1
ATOM 674 N N . ILE A 1 82 ? 20.897 -6.134 -11.286 1.00 91.19 82 ILE A N 1
ATOM 675 C CA . ILE A 1 82 ? 21.934 -5.167 -11.667 1.00 91.19 82 ILE A CA 1
ATOM 676 C C . ILE A 1 82 ? 22.808 -5.746 -12.786 1.00 91.19 82 ILE A C 1
ATOM 678 O O . ILE A 1 82 ? 22.985 -5.099 -13.817 1.00 91.19 82 ILE A O 1
ATOM 682 N N . GLN A 1 83 ? 23.290 -6.983 -12.634 1.00 89.56 83 GLN A N 1
ATOM 683 C CA . GLN A 1 83 ? 24.099 -7.647 -13.663 1.00 89.56 83 GLN A CA 1
ATOM 684 C C . GLN A 1 83 ? 23.332 -7.826 -14.978 1.00 89.56 83 GLN A C 1
ATOM 686 O O . GLN A 1 83 ? 23.876 -7.568 -16.051 1.00 89.56 83 GLN A O 1
ATOM 691 N N . SER A 1 84 ? 22.055 -8.208 -14.908 1.00 90.31 84 SER A N 1
ATOM 692 C CA . SER A 1 84 ? 21.202 -8.347 -16.089 1.00 90.31 84 SER A CA 1
ATOM 693 C C . SER A 1 84 ? 20.997 -7.012 -16.806 1.00 90.31 84 SER A C 1
ATOM 695 O O . SER A 1 84 ? 21.035 -6.975 -18.035 1.00 90.31 84 SER A O 1
ATOM 697 N N . ALA A 1 85 ? 20.785 -5.922 -16.065 1.00 91.62 85 ALA A N 1
ATOM 698 C CA . ALA A 1 85 ? 20.619 -4.593 -16.646 1.00 91.62 85 ALA A CA 1
ATOM 699 C C . ALA A 1 85 ? 21.911 -4.108 -17.323 1.00 91.62 85 ALA A C 1
ATOM 701 O O . ALA A 1 85 ? 21.857 -3.567 -18.426 1.00 91.62 85 ALA A O 1
ATOM 702 N N . MET A 1 86 ? 23.071 -4.355 -16.706 1.00 91.31 86 MET A N 1
ATOM 703 C CA . MET A 1 86 ? 24.374 -4.031 -17.297 1.00 91.31 86 MET A CA 1
ATOM 704 C C . MET A 1 86 ? 24.633 -4.818 -18.584 1.00 91.31 86 MET A C 1
ATOM 706 O O . MET A 1 86 ? 24.974 -4.221 -19.601 1.00 91.31 86 MET A O 1
ATOM 710 N N . ALA A 1 87 ? 24.408 -6.135 -18.571 1.00 91.19 87 ALA A N 1
ATOM 711 C CA . ALA A 1 87 ? 24.575 -6.970 -19.759 1.00 91.19 87 ALA A CA 1
ATOM 712 C C . ALA A 1 87 ? 23.632 -6.538 -20.894 1.00 91.19 87 ALA A C 1
ATOM 714 O O . ALA A 1 87 ? 24.016 -6.511 -22.061 1.00 91.19 87 ALA A O 1
ATOM 715 N N . GLN A 1 88 ? 22.396 -6.158 -20.559 1.00 91.19 88 GLN A N 1
ATOM 716 C CA . GLN A 1 88 ? 21.449 -5.651 -21.544 1.00 91.19 88 GLN A CA 1
ATOM 717 C C . GLN A 1 88 ? 21.903 -4.310 -22.142 1.00 91.19 88 GLN A C 1
ATOM 719 O O . GLN A 1 88 ? 21.801 -4.129 -23.355 1.00 91.19 88 GLN A O 1
ATOM 724 N N . ALA A 1 89 ? 22.428 -3.392 -21.326 1.00 91.00 89 ALA A N 1
ATOM 725 C CA . ALA A 1 89 ? 22.975 -2.123 -21.802 1.00 91.00 89 ALA A CA 1
ATOM 726 C C . ALA A 1 89 ? 24.172 -2.331 -22.748 1.00 91.00 89 ALA A C 1
ATOM 728 O O . ALA A 1 89 ? 24.206 -1.727 -23.818 1.00 91.00 89 ALA A O 1
ATOM 729 N N . GLU A 1 90 ? 25.087 -3.243 -22.413 1.00 90.56 90 GLU A N 1
ATOM 730 C CA . GLU A 1 90 ? 26.245 -3.586 -23.253 1.00 90.56 90 GLU A CA 1
ATOM 731 C C . GLU A 1 90 ? 25.820 -4.164 -24.615 1.00 90.56 90 GLU A C 1
ATOM 733 O O . GLU A 1 90 ? 26.376 -3.816 -25.659 1.00 90.56 90 GLU A O 1
ATOM 738 N N . ILE A 1 91 ? 24.777 -5.003 -24.637 1.00 92.31 91 ILE A N 1
ATOM 739 C CA . ILE A 1 91 ? 24.205 -5.528 -25.886 1.00 92.31 91 ILE A CA 1
ATOM 740 C C . ILE A 1 91 ? 23.623 -4.398 -26.744 1.00 92.31 91 ILE A C 1
ATOM 742 O O . ILE A 1 91 ? 23.827 -4.393 -27.960 1.00 92.31 91 ILE A O 1
ATOM 746 N N . TYR A 1 92 ? 22.905 -3.447 -26.140 1.00 92.12 92 TYR A N 1
ATOM 747 C CA . TYR A 1 92 ? 22.340 -2.316 -26.878 1.00 92.12 92 TYR A CA 1
ATOM 748 C C . TYR A 1 92 ? 23.419 -1.392 -27.447 1.00 92.12 92 TYR A C 1
ATOM 750 O O . TYR A 1 92 ? 23.324 -1.016 -28.614 1.00 92.12 92 TYR A O 1
ATOM 758 N N . GLU A 1 93 ? 24.459 -1.084 -26.672 1.00 91.19 93 GLU A N 1
ATOM 759 C CA . GLU A 1 93 ? 25.586 -0.261 -27.127 1.00 91.19 93 GLU A CA 1
ATOM 760 C C . GLU A 1 93 ? 26.305 -0.910 -28.316 1.00 91.19 93 GLU A C 1
ATOM 762 O O . GLU A 1 93 ? 26.570 -0.264 -29.334 1.00 91.19 93 GLU A O 1
ATOM 767 N N . LYS A 1 94 ? 26.542 -2.225 -28.242 1.00 92.75 94 LYS A N 1
ATOM 768 C CA . LYS A 1 94 ? 27.136 -2.968 -29.352 1.00 92.75 94 LYS A CA 1
ATOM 769 C C . LYS A 1 94 ? 26.250 -2.954 -30.597 1.00 92.75 94 LYS A C 1
ATOM 771 O O . LYS A 1 94 ? 26.754 -2.746 -31.696 1.00 92.75 94 LYS A O 1
ATOM 776 N N . LEU A 1 95 ? 24.939 -3.140 -30.437 1.00 92.50 95 LEU A N 1
ATOM 777 C CA . LEU A 1 95 ? 23.997 -3.117 -31.556 1.00 92.50 95 LEU A CA 1
ATOM 778 C C . LEU A 1 95 ? 23.964 -1.746 -3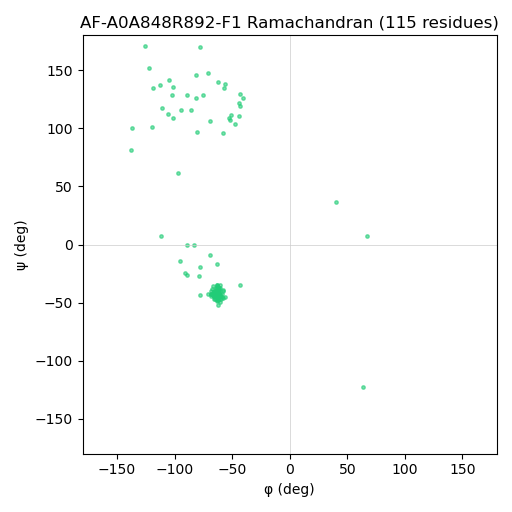2.251 1.00 92.50 95 LEU A C 1
ATOM 780 O O . LEU A 1 95 ? 23.853 -1.672 -33.475 1.00 92.50 95 LEU A O 1
ATOM 784 N N . GLU A 1 96 ? 24.060 -0.663 -31.481 1.00 91.06 96 GLU A N 1
ATOM 785 C CA . GLU A 1 96 ? 24.125 0.696 -32.017 1.00 91.06 96 GLU A CA 1
ATOM 786 C C . GLU A 1 96 ? 25.437 0.951 -32.769 1.00 91.06 96 GLU A C 1
ATOM 788 O O . GLU A 1 96 ? 25.414 1.481 -33.883 1.00 91.06 96 GLU A O 1
ATOM 793 N N . SER A 1 97 ? 26.562 0.487 -32.220 1.00 92.50 97 SER A N 1
ATOM 794 C CA . SER A 1 97 ? 27.867 0.535 -32.887 1.00 92.50 97 SER A CA 1
ATOM 795 C C . SER A 1 97 ? 27.875 -0.258 -34.201 1.00 92.50 97 SER A C 1
ATO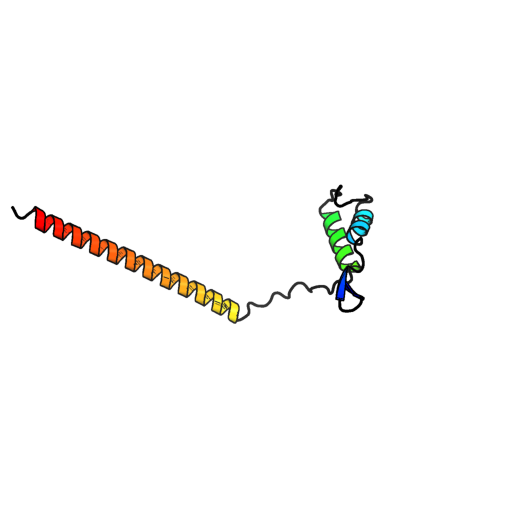M 797 O O . SER A 1 97 ? 28.227 0.281 -35.251 1.00 92.50 97 SER A O 1
ATOM 799 N N . ASP A 1 98 ? 27.391 -1.503 -34.189 1.00 92.00 98 ASP A N 1
ATOM 800 C CA . ASP A 1 98 ? 27.315 -2.356 -35.382 1.00 92.00 98 ASP A CA 1
ATOM 801 C C . ASP A 1 98 ? 26.411 -1.734 -36.461 1.00 92.00 98 ASP A C 1
ATOM 803 O O . ASP A 1 98 ? 26.724 -1.774 -37.654 1.00 92.00 98 ASP A O 1
ATOM 807 N N . LYS A 1 99 ? 25.309 -1.091 -36.054 1.00 91.38 99 LYS A N 1
ATOM 808 C CA . LYS A 1 99 ? 24.427 -0.351 -36.965 1.00 91.38 99 LYS A CA 1
ATOM 809 C C . LYS A 1 99 ? 25.137 0.843 -37.604 1.00 91.38 99 LYS A C 1
ATOM 811 O O . LYS A 1 99 ? 24.966 1.060 -38.804 1.00 91.38 99 LYS A O 1
ATOM 816 N N . LEU A 1 100 ? 25.912 1.609 -36.834 1.00 91.50 100 LEU A N 1
ATOM 817 C CA . LEU A 1 100 ? 26.695 2.731 -37.359 1.00 91.50 100 LEU A CA 1
ATOM 818 C C . LEU A 1 100 ? 27.747 2.251 -38.361 1.00 91.50 100 LEU A C 1
ATOM 820 O O . LEU A 1 100 ? 27.844 2.815 -39.447 1.00 91.50 100 LEU A O 1
ATOM 824 N N . ILE A 1 101 ? 28.470 1.173 -38.044 1.00 92.31 101 ILE A N 1
ATOM 825 C CA . ILE A 1 101 ? 29.450 0.562 -38.955 1.00 92.31 101 ILE A CA 1
ATOM 826 C C . ILE A 1 101 ? 28.775 0.144 -40.265 1.00 92.31 101 ILE A C 1
ATOM 828 O O . ILE A 1 101 ? 29.279 0.445 -41.347 1.00 92.31 101 ILE A O 1
ATOM 832 N N . LEU A 1 102 ? 27.611 -0.505 -40.184 1.00 91.38 102 LEU A N 1
ATOM 833 C CA . LEU A 1 102 ? 26.876 -0.960 -41.362 1.00 91.38 102 LEU A CA 1
ATOM 834 C C . LEU A 1 102 ? 26.365 0.208 -42.220 1.00 91.38 102 LEU A C 1
ATOM 836 O O . LEU A 1 102 ? 26.439 0.143 -43.445 1.00 91.38 102 LEU A O 1
ATOM 840 N N . MET A 1 103 ? 25.871 1.281 -41.596 1.00 89.81 103 MET A N 1
ATOM 841 C CA . MET A 1 103 ? 25.441 2.488 -42.310 1.00 89.81 103 MET A CA 1
ATOM 842 C C . MET A 1 103 ? 26.608 3.195 -43.001 1.00 89.81 103 MET A C 1
ATOM 844 O O . MET A 1 103 ? 26.458 3.608 -44.150 1.00 89.81 103 MET A O 1
ATOM 848 N N . SER A 1 104 ? 27.766 3.290 -42.346 1.00 87.81 104 SER A N 1
ATOM 849 C CA . SER A 1 104 ? 28.976 3.867 -42.939 1.00 87.81 104 SER A CA 1
ATOM 850 C C . SER A 1 104 ? 29.480 3.035 -44.117 1.00 87.81 104 SER A C 1
ATOM 852 O O . SER A 1 104 ? 29.688 3.577 -45.197 1.00 87.81 104 SER A O 1
ATOM 854 N N . ALA A 1 105 ? 29.571 1.710 -43.963 1.00 89.12 105 ALA A N 1
ATOM 855 C CA . ALA A 1 105 ? 29.965 0.815 -45.052 1.00 89.12 105 ALA A CA 1
ATOM 856 C C . ALA A 1 105 ? 28.990 0.887 -46.243 1.00 89.12 105 ALA A C 1
ATOM 858 O O . ALA A 1 105 ? 29.398 0.850 -47.405 1.00 89.12 105 ALA A O 1
ATOM 859 N N . LEU A 1 106 ? 27.689 1.025 -45.967 1.00 88.06 106 LEU A N 1
ATOM 860 C CA . LEU A 1 106 ? 26.678 1.213 -47.001 1.00 88.06 106 LEU A CA 1
ATOM 861 C C . LEU A 1 106 ? 26.857 2.558 -47.723 1.00 88.06 106 LEU A C 1
ATOM 863 O O . LEU A 1 106 ? 26.799 2.590 -48.951 1.00 88.06 106 LEU A O 1
ATOM 867 N N . ALA A 1 107 ? 27.105 3.645 -46.992 1.00 87.56 107 ALA A N 1
ATOM 868 C CA . ALA A 1 107 ? 27.363 4.962 -47.573 1.00 87.56 107 ALA A CA 1
ATOM 869 C C . ALA A 1 107 ? 28.614 4.957 -48.469 1.00 87.56 107 ALA A C 1
ATOM 871 O O . ALA A 1 107 ? 28.534 5.386 -49.619 1.00 87.56 107 ALA A O 1
ATOM 872 N N . GLU A 1 108 ? 29.720 4.371 -48.003 1.00 85.19 108 GLU A N 1
ATOM 873 C CA . GLU A 1 108 ? 30.949 4.197 -48.791 1.00 85.19 108 GLU A CA 1
ATOM 874 C C . GLU A 1 108 ? 30.694 3.396 -50.077 1.00 85.19 108 GLU A C 1
ATOM 876 O O . GLU A 1 108 ? 31.208 3.736 -51.143 1.00 85.19 108 GLU A O 1
ATOM 881 N N . SER A 1 109 ? 29.844 2.364 -50.015 1.00 80.88 109 SER A N 1
ATOM 882 C CA . SER A 1 109 ? 29.471 1.582 -51.200 1.00 80.88 109 SER A CA 1
ATOM 883 C C . SER A 1 109 ? 28.661 2.390 -52.218 1.00 80.88 109 SER A C 1
ATOM 885 O O . SER A 1 109 ? 28.846 2.218 -53.423 1.00 80.88 109 SER A O 1
ATOM 887 N N . PHE A 1 110 ? 27.794 3.298 -51.756 1.00 80.94 110 PHE A N 1
ATOM 888 C CA . PHE A 1 110 ? 27.037 4.189 -52.632 1.00 80.94 110 PHE A CA 1
ATOM 889 C C . PHE A 1 110 ? 27.936 5.244 -53.276 1.00 80.94 110 PHE A C 1
ATOM 891 O O . PHE A 1 110 ? 27.812 5.474 -54.477 1.00 80.94 110 PHE A O 1
ATOM 898 N N . GLU A 1 111 ? 28.861 5.845 -52.524 1.00 77.81 111 GLU A N 1
ATOM 899 C CA . GLU A 1 111 ? 29.839 6.790 -53.077 1.00 77.81 111 GLU A CA 1
ATOM 900 C C . GLU A 1 111 ? 30.750 6.118 -54.110 1.00 77.81 111 GLU A C 1
ATOM 902 O O . GLU A 1 111 ? 30.955 6.664 -55.195 1.00 77.81 111 GLU A O 1
ATOM 907 N N . ALA A 1 112 ? 31.214 4.894 -53.837 1.00 76.81 112 ALA A N 1
ATOM 908 C CA . ALA A 1 112 ? 32.004 4.112 -54.785 1.00 76.81 112 ALA A CA 1
ATOM 909 C C . ALA A 1 112 ? 31.224 3.765 -56.069 1.00 76.81 112 ALA A C 1
ATOM 911 O O . ALA A 1 112 ? 31.805 3.750 -57.153 1.00 76.81 112 ALA A O 1
ATOM 912 N N . ASN A 1 113 ? 29.910 3.528 -55.972 1.00 67.62 113 ASN A N 1
ATOM 913 C CA . ASN A 1 113 ? 29.054 3.256 -57.134 1.00 67.62 113 ASN A CA 1
ATOM 914 C C . ASN A 1 113 ? 28.663 4.520 -57.922 1.00 67.62 113 ASN A C 1
ATOM 916 O O . ASN A 1 113 ? 28.383 4.425 -59.114 1.00 67.62 113 ASN A O 1
ATOM 920 N N . LEU A 1 114 ? 28.611 5.692 -57.279 1.00 65.81 114 LEU A N 1
ATOM 921 C CA . LEU A 1 114 ? 28.240 6.966 -57.913 1.00 65.81 114 LEU A CA 1
ATOM 922 C C . LEU A 1 114 ? 29.446 7.742 -58.466 1.00 65.81 114 LEU A C 1
ATOM 924 O O . LEU A 1 114 ? 29.279 8.531 -59.392 1.00 65.81 114 LEU A O 1
ATOM 928 N N . GLY A 1 115 ? 30.650 7.516 -57.933 1.00 58.03 115 GLY A N 1
ATOM 929 C CA . GLY A 1 115 ? 31.907 8.097 -58.424 1.00 58.03 115 GLY A CA 1
ATOM 930 C C . GLY A 1 115 ? 32.538 7.353 -59.609 1.00 58.03 115 GLY A C 1
ATOM 931 O O . GLY A 1 115 ? 33.599 7.753 -60.080 1.00 58.03 115 GLY A O 1
ATOM 932 N N . GLY A 1 116 ? 31.911 6.271 -60.080 1.00 56.19 116 GLY A N 1
ATOM 933 C CA . GLY A 1 116 ? 32.325 5.488 -61.246 1.00 56.19 116 GLY A CA 1
ATOM 934 C C . GLY A 1 116 ? 31.584 5.877 -62.529 1.00 56.19 116 GLY A C 1
ATOM 935 O O . GLY A 1 116 ? 30.883 5.040 -63.095 1.00 56.19 116 GLY A O 1
ATOM 936 N N . ILE A 1 117 ? 31.733 7.128 -62.981 1.00 48.84 117 ILE A N 1
ATOM 937 C CA . ILE A 1 117 ? 31.505 7.568 -64.374 1.00 48.84 117 ILE A CA 1
ATOM 938 C C . ILE A 1 117 ? 32.703 8.414 -64.799 1.00 48.84 117 ILE A C 1
ATOM 940 O O . ILE A 1 117 ? 33.064 9.330 -64.028 1.00 48.84 117 ILE A O 1
#

Radius of gyration: 32.9 Å; Cα contacts (8 Å, |Δi|>4): 61; chains: 1; bounding box: 58×43×86 Å

Solvent-accessible surface area (backbone atoms only — not comparable to full-atom values): 7020 Å² total; per-residue (Å²): 82,66,43,82,46,75,60,89,95,44,81,44,79,39,64,72,60,88,53,52,67,49,53,44,45,25,68,75,70,73,43,88,44,44,93,93,47,71,70,89,74,54,72,68,55,46,53,50,40,53,51,54,46,57,67,70,51,59,42,82,72,74,62,75,75,66,79,68,69,76,47,72,65,56,55,52,49,50,54,49,51,53,52,51,51,51,54,51,50,53,53,51,53,50,53,51,51,54,50,50,53,51,52,50,55,52,49,53,52,50,50,59,63,69,68,68,119

Foldseek 3Di:
DWDFDDDPPDTDTHQPDPCLLQVLLCVLVVDRADPVRHDDDDPVSVVSSVVSCCVPSPDPPPPPPPPPPCDVVNVVVVVVVVVVVVVVVVVVVVVVVVVVVVVVVVVVVVCVVVVPD

Mean predicted aligned error: 17.95 Å